Protein AF-X1DM95-F1 (afdb_monomer_lite)

Sequence (123 aa):
QQLVLHPDLLVISGGALGVDQVSAEVSLDLGIPFVFILPFPVDVMSARWPSSARNHLLHLISHAVHTYTVQRSFSMSGYQRRNEVMVDHCDLLCAVYDGSPGGTANCIRYAQDVGTEIHFIPL

Structure (mmCIF, N/CA/C/O backbone):
data_AF-X1DM95-F1
#
_entry.id   AF-X1DM95-F1
#
loop_
_atom_site.group_PDB
_atom_site.id
_atom_site.type_symbol
_atom_site.label_atom_id
_ato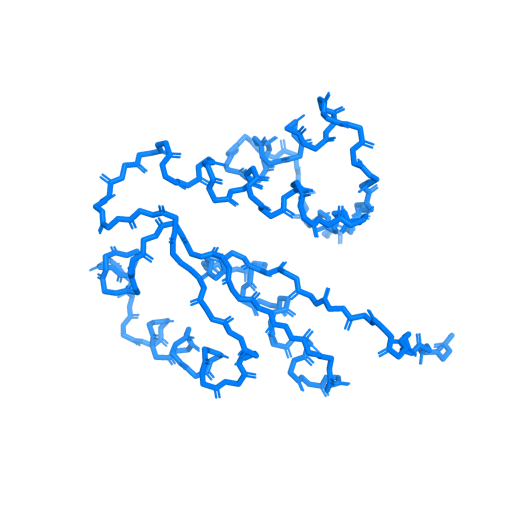m_site.label_alt_id
_atom_site.label_comp_id
_atom_site.label_asym_id
_atom_site.label_entity_id
_atom_site.label_seq_id
_atom_site.pdbx_PDB_ins_code
_atom_site.Cartn_x
_atom_site.Cartn_y
_atom_site.Cartn_z
_atom_site.occupancy
_atom_site.B_iso_or_equiv
_atom_site.auth_seq_id
_atom_site.auth_comp_id
_atom_site.auth_asym_id
_atom_site.auth_atom_id
_atom_site.pdbx_PDB_model_num
ATOM 1 N N . GLN A 1 1 ? -4.405 -6.287 28.041 1.00 41.97 1 GLN A N 1
ATOM 2 C CA . GLN A 1 1 ? -5.579 -5.738 27.332 1.00 41.97 1 GLN A CA 1
ATOM 3 C C . GLN A 1 1 ? -6.067 -6.807 26.377 1.00 41.97 1 GLN A C 1
ATOM 5 O O . GLN A 1 1 ? -5.240 -7.392 25.693 1.00 41.97 1 GLN A O 1
ATOM 10 N N . GLN A 1 2 ? -7.358 -7.122 26.392 1.00 36.56 2 GLN A N 1
ATOM 11 C CA . GLN A 1 2 ? -7.942 -8.025 25.404 1.00 36.56 2 GLN A CA 1
ATOM 12 C C . GLN A 1 2 ? -8.162 -7.202 24.129 1.00 36.56 2 GLN A C 1
ATOM 14 O O . GLN A 1 2 ? -8.761 -6.131 24.206 1.00 36.56 2 GLN A O 1
ATOM 19 N N . LEU A 1 3 ? -7.602 -7.639 23.000 1.00 41.69 3 LEU A N 1
ATOM 20 C CA . LEU A 1 3 ? -7.831 -6.990 21.710 1.00 41.69 3 LEU A CA 1
ATOM 21 C C . LEU A 1 3 ? -9.305 -7.194 21.345 1.00 41.69 3 LEU A C 1
ATOM 23 O O . LEU A 1 3 ? -9.769 -8.331 21.280 1.00 41.69 3 LEU A O 1
ATOM 27 N N . VAL A 1 4 ? -10.045 -6.103 21.165 1.00 55.94 4 VAL A N 1
ATOM 28 C CA . VAL A 1 4 ? -11.427 -6.141 20.676 1.00 55.94 4 VAL A CA 1
ATOM 29 C C . VAL A 1 4 ? -11.383 -5.744 19.209 1.00 55.94 4 VAL A C 1
ATOM 31 O O . VAL A 1 4 ? -10.999 -4.623 18.886 1.00 55.94 4 VAL A O 1
ATOM 34 N N . LEU A 1 5 ? -11.733 -6.677 18.326 1.00 58.53 5 LEU A N 1
ATOM 35 C CA . LEU A 1 5 ? -11.843 -6.411 16.896 1.00 58.53 5 LEU A CA 1
ATOM 36 C C . LEU A 1 5 ? -13.135 -5.638 16.627 1.00 58.53 5 LEU A C 1
ATOM 38 O O . LEU A 1 5 ? -14.199 -6.012 17.125 1.00 58.53 5 LEU A O 1
ATOM 42 N N . HIS A 1 6 ? -13.039 -4.563 15.848 1.00 65.38 6 HIS A N 1
ATOM 43 C CA . HIS A 1 6 ? -14.218 -3.832 15.407 1.00 65.38 6 HIS A CA 1
ATOM 44 C C . HIS A 1 6 ? -14.866 -4.596 14.239 1.00 65.38 6 HIS A C 1
ATOM 46 O O . HIS A 1 6 ? -14.148 -4.954 13.304 1.00 65.38 6 HIS A O 1
ATOM 52 N N . PRO A 1 7 ? -16.186 -4.860 14.262 1.00 74.31 7 PRO A N 1
ATOM 53 C CA . PRO A 1 7 ? -16.849 -5.658 13.224 1.00 74.31 7 PRO A CA 1
ATOM 54 C C . PRO A 1 7 ? -16.769 -5.021 11.828 1.00 74.31 7 PRO A C 1
ATOM 56 O O . PRO A 1 7 ? -16.817 -5.735 10.833 1.00 74.31 7 PRO A O 1
ATOM 59 N N . ASP A 1 8 ? -16.589 -3.701 11.770 1.00 84.75 8 ASP A N 1
ATOM 60 C CA . ASP A 1 8 ? -16.532 -2.925 10.524 1.00 84.75 8 ASP A CA 1
ATOM 61 C C . ASP A 1 8 ? -15.096 -2.581 10.077 1.00 84.75 8 ASP A C 1
ATOM 63 O O . ASP A 1 8 ? -14.899 -1.719 9.224 1.00 84.75 8 ASP A O 1
ATOM 67 N N . LEU A 1 9 ? -14.072 -3.208 10.670 1.00 92.81 9 LEU A N 1
ATOM 68 C CA . LEU A 1 9 ? -12.676 -2.936 10.323 1.00 92.81 9 LEU A CA 1
ATOM 69 C C . LEU A 1 9 ? -12.297 -3.587 8.987 1.00 92.81 9 LEU A C 1
ATOM 71 O O . LEU A 1 9 ? -12.388 -4.804 8.844 1.00 92.81 9 LEU A O 1
ATOM 75 N N . LEU A 1 10 ? -11.775 -2.785 8.058 1.00 96.19 10 LEU A N 1
ATOM 76 C CA . LEU A 1 10 ? -11.117 -3.236 6.833 1.00 96.19 10 LEU A CA 1
ATOM 77 C C . LEU A 1 10 ? -9.679 -2.710 6.805 1.00 96.19 10 LEU A C 1
ATOM 79 O O . LEU A 1 10 ? -9.455 -1.511 6.958 1.00 96.19 10 LEU A O 1
ATOM 83 N N . VAL A 1 11 ? -8.705 -3.587 6.563 1.00 98.00 11 VAL A N 1
ATOM 84 C CA . VAL A 1 11 ? -7.298 -3.184 6.420 1.00 98.00 11 VAL A CA 1
ATOM 85 C C . VAL A 1 11 ? -6.958 -2.929 4.952 1.00 98.00 11 VAL A C 1
ATOM 87 O O . VAL A 1 11 ? -7.246 -3.745 4.077 1.00 98.00 11 VAL A O 1
ATOM 90 N N . ILE A 1 12 ? -6.303 -1.802 4.678 1.00 98.38 12 ILE A N 1
ATOM 91 C CA . ILE A 1 12 ? -5.783 -1.459 3.352 1.00 98.38 12 ILE A CA 1
ATOM 92 C C . ILE A 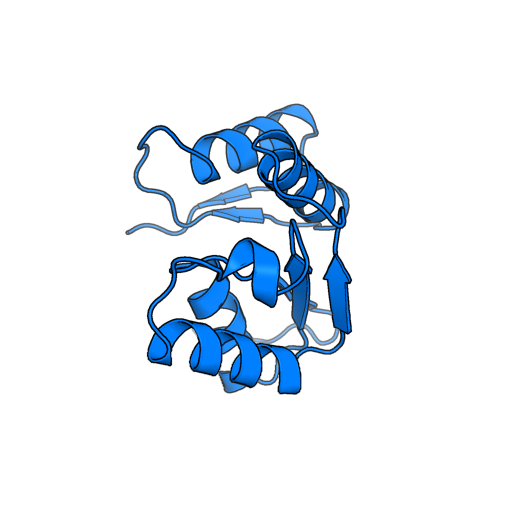1 12 ? -4.261 -1.588 3.385 1.00 98.38 12 ILE A C 1
ATOM 94 O O . ILE A 1 12 ? -3.596 -0.917 4.171 1.00 98.38 12 ILE A O 1
ATOM 98 N N . SER A 1 13 ? -3.701 -2.425 2.511 1.00 98.25 13 SER A N 1
ATOM 99 C CA . SER A 1 13 ? -2.253 -2.602 2.382 1.00 98.25 13 SER A CA 1
ATOM 100 C C . SER A 1 13 ? -1.772 -2.351 0.959 1.00 98.25 13 SER A C 1
ATOM 102 O O . SER A 1 13 ? -2.497 -2.527 -0.021 1.00 98.25 13 SER A O 1
ATOM 104 N N . GLY A 1 14 ? -0.511 -1.959 0.832 1.00 97.88 14 GLY A N 1
ATOM 105 C CA . GLY A 1 14 ? 0.124 -1.729 -0.449 1.00 97.88 14 GLY A CA 1
ATOM 106 C C . GLY A 1 14 ? 0.791 -2.961 -1.087 1.00 97.88 14 GLY A C 1
ATOM 107 O O . GLY A 1 14 ? 1.178 -2.922 -2.259 1.00 97.88 14 GLY A O 1
ATOM 108 N N . GLY A 1 15 ? 0.961 -4.049 -0.337 1.00 97.31 15 GLY A N 1
ATOM 109 C CA . GLY A 1 15 ? 1.594 -5.290 -0.803 1.00 97.31 15 GLY A CA 1
ATOM 110 C C . GLY A 1 15 ? 3.107 -5.236 -1.070 1.00 97.31 15 GLY A C 1
ATOM 111 O O . GLY A 1 15 ? 3.652 -6.215 -1.585 1.00 97.31 15 GLY A O 1
ATOM 112 N N . ALA A 1 16 ? 3.809 -4.139 -0.752 1.00 97.25 16 ALA A N 1
ATOM 113 C CA . ALA A 1 16 ? 5.271 -4.075 -0.843 1.00 97.25 16 ALA A CA 1
ATOM 114 C C . ALA A 1 16 ? 5.959 -5.033 0.155 1.00 97.25 16 ALA A C 1
ATOM 116 O O . ALA A 1 16 ? 5.345 -5.545 1.085 1.00 97.25 16 ALA A O 1
ATOM 117 N N . LEU A 1 17 ? 7.257 -5.284 -0.028 1.00 96.50 17 LEU A N 1
ATOM 118 C CA . LEU A 1 17 ? 8.030 -6.060 0.947 1.00 96.50 17 LEU A CA 1
ATOM 119 C C . LEU A 1 17 ? 8.093 -5.326 2.293 1.00 96.50 17 LEU A C 1
ATOM 121 O O . LEU A 1 17 ? 8.283 -4.110 2.327 1.00 96.50 17 LEU A O 1
ATOM 125 N N . GLY A 1 18 ? 7.997 -6.078 3.391 1.00 94.75 18 GLY A N 1
ATOM 126 C CA . GLY A 1 18 ? 8.045 -5.539 4.750 1.00 94.75 18 GLY A CA 1
ATOM 127 C C . GLY A 1 18 ? 6.653 -5.276 5.322 1.00 94.75 18 GLY A C 1
ATOM 128 O O . GLY A 1 18 ? 5.784 -6.138 5.238 1.00 94.75 18 GLY A O 1
ATOM 129 N N . VAL A 1 19 ? 6.456 -4.098 5.920 1.00 95.38 19 VAL A N 1
ATOM 130 C CA . VAL A 1 19 ? 5.272 -3.759 6.738 1.00 95.38 19 VAL A CA 1
ATOM 131 C C . VAL A 1 19 ? 3.952 -3.946 5.986 1.00 95.38 19 VAL A C 1
ATOM 133 O O . VAL A 1 19 ? 2.983 -4.417 6.572 1.00 95.38 19 VAL A O 1
ATOM 136 N N . ASP A 1 20 ? 3.917 -3.653 4.685 1.00 97.56 20 ASP A N 1
ATOM 137 C CA . ASP A 1 20 ? 2.745 -3.909 3.843 1.00 97.56 20 ASP A CA 1
ATOM 138 C C . ASP A 1 20 ? 2.325 -5.397 3.912 1.00 97.56 20 ASP A C 1
ATOM 140 O O . ASP A 1 20 ? 1.151 -5.698 4.129 1.00 97.56 20 ASP A O 1
ATOM 144 N N . GLN A 1 21 ? 3.262 -6.342 3.787 1.00 98.00 21 GLN A N 1
ATOM 145 C CA . GLN A 1 21 ? 2.972 -7.780 3.901 1.00 98.00 21 GLN A CA 1
ATOM 146 C C . GLN A 1 21 ? 2.688 -8.200 5.345 1.00 98.00 21 GLN A C 1
ATOM 148 O O . GLN A 1 21 ? 1.713 -8.911 5.568 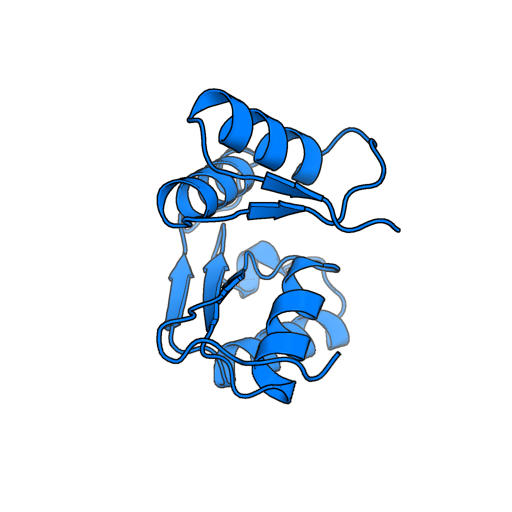1.00 98.00 21 GLN A O 1
ATOM 153 N N . VAL A 1 22 ? 3.431 -7.669 6.324 1.00 97.69 22 VAL A N 1
ATOM 154 C CA . VAL A 1 22 ? 3.176 -7.926 7.756 1.00 97.69 22 VAL A CA 1
ATOM 155 C C . VAL A 1 22 ? 1.755 -7.509 8.151 1.00 97.69 22 VAL A C 1
ATOM 157 O O . VAL A 1 22 ? 1.073 -8.233 8.868 1.00 97.69 22 VAL A O 1
ATOM 160 N N . SER A 1 23 ? 1.259 -6.371 7.653 1.00 97.44 23 SER A N 1
ATOM 161 C CA . SER A 1 23 ? -0.112 -5.921 7.935 1.00 97.44 23 SER A CA 1
ATOM 162 C C . SER A 1 23 ? -1.173 -6.884 7.387 1.00 97.44 23 SER A C 1
ATOM 164 O O . SER A 1 23 ? -2.180 -7.131 8.050 1.00 97.44 23 SER A O 1
ATOM 166 N N . ALA A 1 24 ? -0.936 -7.475 6.212 1.00 98.31 24 ALA A N 1
ATOM 167 C CA . ALA A 1 24 ? -1.825 -8.465 5.614 1.00 98.31 24 ALA A CA 1
ATOM 168 C C . ALA A 1 24 ? -1.742 -9.821 6.334 1.00 98.31 24 ALA A C 1
ATOM 170 O O . ALA A 1 24 ? -2.773 -10.453 6.541 1.00 98.31 24 ALA A O 1
ATOM 171 N N . GLU A 1 25 ? -0.549 -10.241 6.765 1.00 98.56 25 GLU A N 1
ATOM 172 C CA . GLU A 1 25 ? -0.347 -11.441 7.593 1.00 98.56 25 GLU A CA 1
ATOM 173 C C . GLU A 1 25 ? -1.114 -11.336 8.913 1.00 98.56 25 GLU A C 1
ATOM 175 O O . GLU A 1 25 ? -1.925 -12.201 9.226 1.00 98.56 25 GLU A O 1
ATOM 180 N N . VAL A 1 26 ? -0.942 -10.230 9.644 1.00 97.06 26 VAL A N 1
ATOM 181 C CA . VAL A 1 26 ? -1.661 -9.989 10.904 1.00 97.06 26 VAL A CA 1
ATOM 182 C C . VAL A 1 26 ? -3.173 -9.941 10.676 1.00 97.06 26 VAL A C 1
ATOM 184 O O . VAL A 1 26 ? -3.936 -10.463 11.487 1.00 97.06 26 VAL A O 1
ATOM 187 N N . SER A 1 27 ? -3.620 -9.344 9.568 1.00 96.88 27 SER A N 1
ATOM 188 C CA . SER A 1 27 ? -5.044 -9.318 9.217 1.00 96.88 27 SER A CA 1
ATOM 189 C C . SER A 1 27 ? -5.583 -10.726 8.972 1.00 96.88 27 SER A C 1
ATOM 191 O O . SER A 1 27 ? -6.635 -11.078 9.503 1.00 96.88 27 SER A O 1
ATOM 193 N N . LEU A 1 28 ? -4.839 -11.551 8.231 1.00 97.44 28 LEU A N 1
ATOM 194 C CA . LEU A 1 28 ? -5.184 -12.946 7.973 1.00 97.44 28 LEU A CA 1
ATOM 195 C C . LEU A 1 28 ? -5.250 -13.765 9.271 1.00 97.44 28 LEU A C 1
ATOM 197 O O . LEU A 1 28 ? -6.247 -14.448 9.502 1.00 97.44 28 LEU A O 1
ATOM 201 N N . ASP A 1 29 ? -4.243 -13.647 10.136 1.00 97.00 29 ASP A N 1
ATOM 202 C CA . ASP A 1 29 ? -4.164 -14.377 11.408 1.00 97.00 29 ASP A CA 1
ATOM 203 C C . ASP A 1 29 ? -5.310 -14.017 12.365 1.00 97.00 29 ASP A C 1
ATOM 205 O O . ASP A 1 29 ? -5.818 -14.871 13.095 1.00 97.00 29 ASP A O 1
ATOM 209 N N . LEU A 1 30 ? -5.739 -12.753 12.357 1.00 94.50 30 LEU A N 1
ATOM 210 C CA . LEU A 1 30 ? -6.828 -12.253 13.199 1.00 94.50 30 LEU A CA 1
ATOM 211 C C . LEU A 1 30 ? -8.214 -12.386 12.551 1.00 94.50 30 LEU A C 1
ATOM 213 O O . LEU A 1 30 ? -9.212 -12.048 13.189 1.00 94.50 30 LEU A O 1
ATOM 217 N N . GLY A 1 31 ? -8.297 -12.859 11.304 1.00 94.50 31 GLY A N 1
ATOM 218 C CA . GLY A 1 31 ? -9.553 -12.932 10.553 1.00 94.50 31 GLY A CA 1
ATOM 219 C C . GLY A 1 31 ? -10.156 -11.560 10.222 1.00 94.50 31 GLY A C 1
ATOM 220 O O . GLY A 1 31 ? -11.370 -11.450 10.058 1.00 94.50 31 GLY A O 1
ATOM 221 N N . ILE A 1 32 ? -9.328 -10.516 10.144 1.00 95.69 32 ILE A N 1
ATOM 222 C CA . ILE A 1 32 ? -9.731 -9.164 9.747 1.00 95.69 32 ILE A CA 1
ATOM 223 C C . ILE A 1 32 ? -9.715 -9.095 8.213 1.00 95.69 32 ILE A C 1
ATOM 225 O O . ILE A 1 32 ? -8.702 -9.447 7.600 1.00 95.69 32 ILE A O 1
ATOM 229 N N . PRO A 1 33 ? -10.796 -8.641 7.555 1.00 96.88 33 PRO A N 1
ATOM 230 C CA . PRO A 1 33 ? -10.794 -8.496 6.108 1.00 96.88 33 PRO A CA 1
ATOM 231 C C . PRO A 1 33 ? -9.774 -7.437 5.679 1.00 96.88 33 PRO A C 1
ATOM 233 O O . PRO A 1 33 ? -9.618 -6.392 6.313 1.00 96.88 33 PRO A O 1
ATOM 236 N N . PHE A 1 34 ? -9.096 -7.689 4.561 1.00 98.19 34 PHE A N 1
ATOM 237 C CA . PHE A 1 34 ? -8.123 -6.755 4.008 1.00 98.19 34 PHE A CA 1
ATOM 238 C C . PHE A 1 34 ? -8.168 -6.708 2.482 1.00 98.19 34 PHE A C 1
ATOM 240 O O . PHE A 1 34 ? -8.573 -7.665 1.814 1.00 98.19 34 PHE A O 1
ATOM 247 N N . VAL A 1 35 ? -7.739 -5.577 1.930 1.00 98.69 35 VAL A N 1
ATOM 248 C CA . VAL A 1 35 ? -7.573 -5.352 0.492 1.00 98.69 35 VAL A CA 1
ATOM 249 C C . VAL A 1 35 ? -6.150 -4.912 0.184 1.00 98.69 35 VAL A C 1
ATOM 251 O O . VAL A 1 35 ? -5.486 -4.267 0.998 1.00 98.69 35 VAL A O 1
ATOM 254 N N . PHE A 1 36 ? -5.703 -5.211 -1.033 1.00 98.69 36 PHE A N 1
ATOM 255 C CA . PHE A 1 36 ? -4.471 -4.648 -1.568 1.00 98.69 36 PHE A CA 1
ATOM 256 C C . PHE A 1 36 ? -4.754 -3.516 -2.551 1.00 98.69 36 PHE A C 1
ATOM 258 O O . PHE A 1 36 ? -5.560 -3.676 -3.468 1.00 98.69 36 PHE A O 1
ATOM 265 N N . ILE A 1 37 ? -4.019 -2.412 -2.419 1.00 98.56 37 ILE A N 1
ATOM 266 C CA . ILE A 1 37 ? -3.857 -1.399 -3.464 1.00 98.56 37 ILE A CA 1
ATOM 267 C C . ILE A 1 37 ? -2.428 -1.522 -3.983 1.00 98.56 37 ILE A C 1
ATOM 269 O O . ILE A 1 37 ? -1.471 -1.093 -3.345 1.00 98.56 37 ILE A O 1
ATOM 273 N N . LEU A 1 38 ? -2.254 -2.138 -5.145 1.00 98.56 38 LEU A N 1
ATOM 274 C CA . LEU A 1 38 ? -0.942 -2.329 -5.750 1.00 98.56 38 LEU A CA 1
ATOM 275 C C . LEU A 1 38 ? -0.624 -1.172 -6.707 1.00 98.56 38 LEU A C 1
ATOM 277 O O . LEU A 1 38 ? -1.513 -0.674 -7.405 1.00 98.56 38 LEU A O 1
ATOM 281 N N . PRO A 1 39 ? 0.645 -0.745 -6.810 1.00 98.19 39 PRO A N 1
ATOM 282 C CA . PRO A 1 39 ? 1.016 0.282 -7.777 1.00 98.19 39 PRO A CA 1
ATOM 283 C C . PRO A 1 39 ? 0.897 -0.245 -9.214 1.00 98.19 39 PRO A C 1
ATOM 285 O O . PRO A 1 39 ? 0.472 0.490 -10.104 1.00 98.19 39 PRO A O 1
ATOM 288 N N . PHE A 1 40 ? 1.213 -1.530 -9.421 1.00 98.12 40 PHE A N 1
ATOM 289 C CA . PHE A 1 40 ? 1.217 -2.227 -10.710 1.00 98.12 40 PHE A CA 1
ATOM 290 C C . PHE A 1 40 ? 0.688 -3.659 -10.555 1.00 98.12 40 PHE A C 1
ATOM 292 O O . PHE A 1 40 ? 0.600 -4.145 -9.426 1.00 98.12 40 PHE A O 1
ATOM 299 N N . PRO A 1 41 ? 0.404 -4.372 -11.660 1.00 98.19 41 PRO A N 1
ATOM 300 C CA . PRO A 1 41 ? 0.232 -5.819 -11.638 1.00 98.19 41 PRO A CA 1
ATOM 301 C C . PRO A 1 41 ? 1.380 -6.535 -10.909 1.00 98.19 41 PRO A C 1
ATOM 303 O O . PRO A 1 41 ? 2.526 -6.073 -10.922 1.00 98.19 41 PRO A O 1
ATOM 306 N N . VAL A 1 42 ? 1.068 -7.669 -10.271 1.00 97.75 42 VAL A N 1
ATOM 307 C CA . VAL A 1 42 ? 2.009 -8.419 -9.418 1.00 97.75 42 VAL A CA 1
ATOM 308 C C . VAL A 1 42 ? 3.300 -8.749 -10.161 1.00 97.75 42 VAL A C 1
ATOM 310 O O . VAL A 1 42 ? 4.382 -8.550 -9.618 1.00 97.75 42 VAL A O 1
ATOM 313 N N . ASP A 1 43 ? 3.214 -9.207 -11.407 1.00 97.38 43 ASP A N 1
ATOM 314 C CA . ASP A 1 43 ? 4.363 -9.537 -12.256 1.00 97.38 43 ASP A CA 1
ATOM 315 C C . ASP A 1 43 ? 5.277 -8.330 -12.522 1.00 97.38 43 ASP A C 1
ATOM 317 O O . ASP A 1 43 ? 6.495 -8.488 -12.579 1.00 97.38 43 ASP A O 1
ATOM 321 N N . VAL A 1 44 ? 4.711 -7.124 -12.599 1.00 98.06 44 VAL A N 1
ATOM 322 C CA . VAL A 1 44 ? 5.461 -5.874 -12.783 1.00 98.06 44 VAL A CA 1
ATOM 323 C C . VAL A 1 44 ? 6.107 -5.413 -11.476 1.00 98.06 44 VAL A C 1
ATOM 325 O O . VAL A 1 44 ? 7.312 -5.155 -11.444 1.00 98.06 44 VAL A O 1
ATOM 328 N N . MET A 1 45 ? 5.344 -5.314 -10.3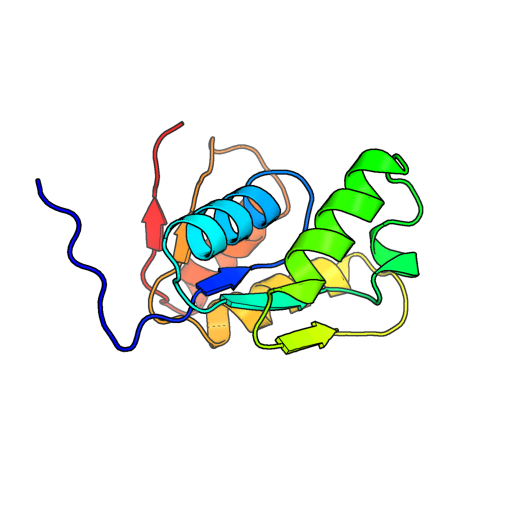81 1.00 96.44 45 MET A N 1
ATOM 329 C CA . MET A 1 45 ? 5.879 -4.803 -9.108 1.00 96.44 45 MET A CA 1
ATOM 330 C C . MET A 1 45 ? 6.879 -5.764 -8.450 1.00 96.44 45 MET A C 1
ATOM 332 O O . MET A 1 45 ? 7.786 -5.319 -7.747 1.00 96.44 45 MET A O 1
ATOM 336 N N . SER A 1 46 ? 6.726 -7.070 -8.698 1.00 97.38 46 SER A N 1
ATOM 337 C CA . SER A 1 46 ? 7.571 -8.131 -8.137 1.00 97.38 46 SER A CA 1
ATOM 338 C C . SER A 1 46 ? 8.670 -8.608 -9.091 1.00 97.38 46 SER A C 1
ATOM 340 O O . SER A 1 46 ? 9.374 -9.565 -8.778 1.00 97.38 46 SER A O 1
ATOM 342 N N . ALA A 1 47 ? 8.872 -7.938 -10.235 1.00 97.06 47 ALA A N 1
ATOM 343 C CA . ALA A 1 47 ? 9.774 -8.393 -11.301 1.00 97.06 47 ALA A CA 1
ATOM 344 C C . ALA A 1 47 ? 11.222 -8.665 -10.846 1.00 97.06 47 ALA A C 1
ATOM 346 O O . ALA A 1 47 ? 11.934 -9.449 -11.470 1.00 97.06 47 ALA A O 1
ATOM 347 N N . ARG A 1 48 ? 11.672 -8.005 -9.770 1.00 96.56 48 ARG A N 1
ATOM 348 C CA 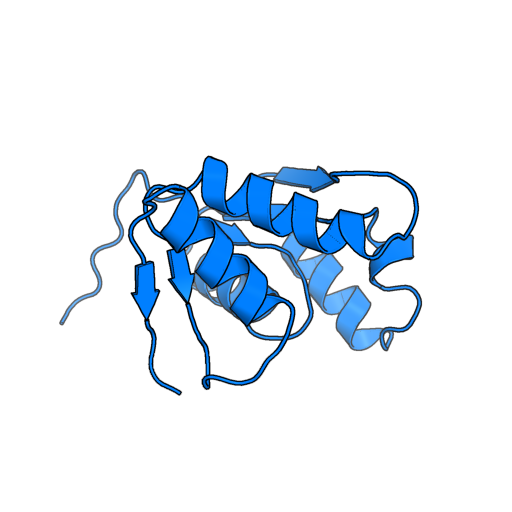. ARG A 1 48 ? 13.026 -8.145 -9.201 1.00 96.56 48 ARG A CA 1
ATOM 349 C C . ARG A 1 48 ? 13.059 -8.877 -7.859 1.00 96.56 48 ARG A C 1
ATOM 351 O O . ARG A 1 48 ? 14.106 -8.918 -7.219 1.00 96.56 48 ARG A O 1
ATOM 358 N N . TRP A 1 49 ? 11.926 -9.389 -7.391 1.00 97.69 49 TRP A N 1
ATOM 359 C CA . TRP A 1 49 ? 11.848 -10.056 -6.097 1.00 97.69 49 TRP A CA 1
ATOM 360 C C . TRP A 1 49 ? 12.283 -11.521 -6.216 1.00 97.69 49 TRP A C 1
ATOM 362 O O . TRP A 1 49 ? 12.066 -12.144 -7.258 1.00 97.69 49 TRP A O 1
ATOM 372 N N . PRO A 1 50 ? 12.851 -12.111 -5.151 1.00 97.75 50 PRO A N 1
ATOM 373 C CA . PRO A 1 50 ? 13.028 -13.556 -5.074 1.00 97.75 50 PRO A CA 1
ATOM 374 C C . PRO A 1 50 ? 11.689 -14.291 -5.220 1.00 97.75 50 PRO A C 1
ATOM 376 O O . PRO A 1 50 ? 10.653 -13.814 -4.750 1.00 97.75 50 PRO A O 1
ATOM 379 N N . SER A 1 51 ? 11.707 -15.493 -5.802 1.00 97.12 51 SER A N 1
ATOM 380 C CA . SER A 1 51 ? 10.494 -16.302 -5.999 1.00 97.12 51 SER A CA 1
ATOM 381 C C . SER A 1 51 ? 9.735 -16.574 -4.699 1.00 97.12 51 SER A C 1
ATOM 383 O O . SER A 1 51 ? 8.510 -16.589 -4.711 1.00 97.12 51 SER A O 1
ATOM 385 N N . SER A 1 52 ? 10.440 -16.745 -3.575 1.00 97.56 52 SER A N 1
ATOM 386 C CA . SER A 1 52 ? 9.821 -16.906 -2.253 1.00 97.56 52 SER A CA 1
ATOM 387 C C . SER A 1 52 ? 8.965 -15.698 -1.874 1.00 97.56 52 SER A C 1
ATOM 389 O O . SER A 1 52 ? 7.810 -15.862 -1.500 1.00 97.56 52 SER A O 1
ATOM 391 N N . ALA A 1 53 ? 9.490 -14.487 -2.057 1.00 97.75 53 ALA A N 1
ATOM 392 C CA . ALA A 1 53 ? 8.779 -13.249 -1.767 1.00 97.75 53 ALA A CA 1
ATOM 393 C C . ALA A 1 53 ? 7.588 -13.018 -2.715 1.00 97.75 53 ALA A C 1
ATOM 395 O O . ALA A 1 53 ? 6.533 -12.552 -2.288 1.00 97.75 53 ALA A O 1
ATOM 396 N N . ARG A 1 54 ? 7.716 -13.395 -3.996 1.00 97.88 54 ARG A N 1
ATOM 397 C CA . ARG A 1 54 ? 6.586 -13.352 -4.939 1.00 97.88 54 ARG A CA 1
ATOM 398 C C . ARG A 1 54 ? 5.487 -14.343 -4.551 1.00 97.88 54 ARG A C 1
ATOM 400 O O . ARG A 1 54 ? 4.314 -13.985 -4.572 1.00 97.88 54 ARG A O 1
ATOM 407 N N . ASN A 1 55 ? 5.861 -15.573 -4.204 1.00 98.25 55 ASN A N 1
ATOM 408 C CA . ASN A 1 55 ? 4.915 -16.607 -3.781 1.00 98.25 55 ASN A CA 1
ATOM 409 C C . ASN A 1 55 ? 4.198 -16.210 -2.489 1.00 98.25 55 ASN A C 1
ATOM 411 O O . ASN A 1 55 ? 3.003 -16.458 -2.364 1.00 98.25 55 ASN A O 1
ATOM 415 N N . HIS A 1 56 ? 4.908 -15.548 -1.576 1.00 98.56 56 HIS A N 1
ATOM 416 C CA . HIS A 1 56 ? 4.329 -15.009 -0.352 1.00 98.56 56 HIS A CA 1
ATOM 417 C C . HIS A 1 56 ? 3.255 -13.952 -0.632 1.00 98.56 56 HIS A C 1
ATOM 419 O O . HIS A 1 56 ? 2.125 -14.086 -0.172 1.00 98.56 56 HIS A O 1
ATOM 425 N N . LEU A 1 57 ? 3.543 -12.963 -1.487 1.00 98.56 57 LEU A N 1
ATOM 426 C CA . LEU A 1 57 ? 2.531 -11.980 -1.893 1.00 98.56 57 LEU A CA 1
ATOM 427 C C . LEU A 1 57 ? 1.321 -12.645 -2.573 1.00 98.56 57 LEU A C 1
ATOM 429 O O . LEU A 1 57 ? 0.185 -12.283 -2.287 1.00 98.56 57 LEU A O 1
ATOM 433 N N . LEU A 1 58 ? 1.543 -13.629 -3.451 1.00 98.56 58 LEU A N 1
ATOM 434 C CA . LEU A 1 58 ? 0.453 -14.359 -4.110 1.00 98.56 58 LEU A CA 1
ATOM 435 C C . LEU A 1 58 ? -0.418 -15.139 -3.113 1.00 98.56 58 LEU A C 1
ATOM 437 O O . LEU A 1 58 ? -1.635 -15.184 -3.282 1.00 98.56 58 LEU A O 1
ATOM 441 N N . HIS A 1 59 ? 0.189 -15.716 -2.074 1.00 98.69 59 HIS A N 1
ATOM 442 C CA . HIS A 1 59 ? -0.535 -16.370 -0.988 1.00 98.69 59 HIS A CA 1
ATOM 443 C C . HIS A 1 59 ? -1.396 -15.375 -0.199 1.00 98.69 59 HIS A C 1
ATOM 445 O O . HIS A 1 59 ? -2.562 -15.651 0.065 1.00 98.69 59 HIS A O 1
ATOM 451 N N . LEU A 1 60 ? -0.875 -14.191 0.124 1.00 98.75 60 LEU A N 1
ATOM 452 C CA . LEU A 1 60 ? -1.670 -13.155 0.791 1.00 98.75 60 LEU A CA 1
ATOM 453 C C . LEU A 1 60 ? -2.811 -12.654 -0.110 1.00 98.75 60 LEU A C 1
ATOM 455 O O . LEU A 1 60 ? -3.940 -12.506 0.349 1.00 98.75 60 LEU A O 1
ATOM 459 N N . ILE A 1 61 ? -2.554 -12.461 -1.409 1.00 98.62 61 ILE A N 1
ATOM 460 C CA . ILE A 1 61 ? -3.576 -12.052 -2.387 1.00 98.62 61 ILE A CA 1
ATOM 461 C C . ILE A 1 61 ? -4.717 -13.070 -2.471 1.00 98.62 61 ILE A C 1
ATOM 463 O O . ILE A 1 61 ? -5.867 -12.658 -2.601 1.00 98.62 61 ILE A O 1
ATOM 467 N N . SER A 1 62 ? -4.447 -14.378 -2.362 1.00 98.56 62 SER A N 1
ATOM 468 C CA . SER A 1 62 ? -5.515 -15.389 -2.404 1.00 98.56 62 SER A CA 1
ATOM 469 C C . SER A 1 62 ? -6.464 -15.342 -1.201 1.00 98.56 62 SER A C 1
ATOM 471 O O . SER A 1 62 ? -7.509 -15.983 -1.249 1.00 98.56 62 SER A O 1
ATOM 473 N N . HIS A 1 63 ? -6.103 -14.612 -0.141 1.00 98.62 63 HIS A N 1
ATOM 474 C CA . HIS A 1 63 ? -6.928 -14.404 1.052 1.00 98.62 63 HIS A CA 1
ATOM 475 C C . HIS A 1 63 ? -7.493 -12.980 1.154 1.00 98.62 63 HIS A C 1
ATOM 477 O O . HIS A 1 63 ? -8.375 -12.732 1.974 1.00 98.62 63 HIS A O 1
ATOM 483 N N . ALA A 1 64 ? -7.008 -12.046 0.331 1.00 98.00 64 ALA A N 1
ATOM 484 C CA . ALA A 1 64 ? -7.516 -10.683 0.298 1.00 98.00 64 ALA A CA 1
ATOM 485 C C . ALA A 1 64 ? -8.957 -10.655 -0.232 1.00 98.00 64 ALA A C 1
ATOM 487 O O . ALA A 1 64 ? -9.304 -11.370 -1.173 1.00 98.00 64 ALA A O 1
ATOM 488 N N . VAL A 1 65 ? -9.780 -9.754 0.310 1.00 97.88 65 VAL A N 1
ATOM 489 C CA . VAL A 1 65 ? -11.146 -9.504 -0.184 1.00 97.88 65 VAL A CA 1
ATOM 490 C C . VAL A 1 65 ? -11.109 -9.063 -1.647 1.00 97.88 65 VAL A C 1
ATOM 492 O O . VAL A 1 65 ? -11.913 -9.501 -2.471 1.00 97.88 65 VAL A O 1
ATOM 495 N N . HIS A 1 66 ? -10.163 -8.184 -1.975 1.00 97.88 66 HIS A N 1
ATOM 496 C CA . HIS A 1 66 ? -9.912 -7.736 -3.336 1.00 97.88 66 HIS A CA 1
ATOM 497 C C . HIS A 1 66 ? -8.487 -7.197 -3.487 1.00 97.88 66 HIS A C 1
ATOM 499 O O . HIS A 1 66 ? -7.856 -6.768 -2.520 1.00 97.88 66 HIS A O 1
ATOM 505 N N . THR A 1 67 ? -7.993 -7.182 -4.724 1.00 98.25 67 THR A N 1
ATOM 506 C CA . THR A 1 67 ? -6.715 -6.563 -5.088 1.00 98.25 67 THR A CA 1
ATOM 507 C C . THR A 1 67 ? -6.938 -5.584 -6.231 1.00 98.25 67 THR A C 1
ATOM 509 O O . THR A 1 67 ? -7.362 -5.976 -7.316 1.00 98.25 67 THR A O 1
ATOM 512 N N . TYR A 1 68 ? -6.625 -4.316 -5.992 1.00 98.38 68 TYR A N 1
ATOM 513 C CA . TYR A 1 68 ? -6.701 -3.238 -6.969 1.00 98.38 68 TYR A CA 1
ATOM 514 C C . TYR A 1 68 ? -5.306 -2.903 -7.502 1.00 98.38 68 TYR A C 1
ATOM 516 O O . TYR A 1 68 ? -4.306 -3.065 -6.805 1.00 98.38 68 TYR A O 1
ATOM 524 N N . THR A 1 69 ? -5.227 -2.389 -8.729 1.00 97.88 69 THR A N 1
ATOM 525 C CA . THR A 1 69 ? -3.981 -1.875 -9.320 1.00 97.88 69 THR A CA 1
ATOM 526 C C . THR A 1 69 ? -4.185 -0.450 -9.809 1.00 97.88 69 THR A C 1
ATOM 528 O O . THR A 1 69 ? -5.125 -0.203 -10.563 1.00 97.88 69 THR A O 1
ATOM 531 N N . VAL A 1 70 ? -3.290 0.468 -9.444 1.00 97.00 70 VAL A N 1
ATOM 532 C CA . VAL A 1 70 ? -3.396 1.888 -9.827 1.00 97.00 70 VAL A CA 1
ATOM 533 C C . VAL A 1 70 ? -3.088 2.119 -11.306 1.00 97.00 70 VAL A C 1
ATOM 535 O O . VAL A 1 70 ? -3.757 2.909 -11.969 1.00 97.00 70 VAL A O 1
ATOM 538 N N . GLN A 1 71 ? -2.075 1.441 -11.844 1.00 96.38 71 GLN A N 1
ATOM 539 C CA . GLN A 1 71 ? -1.691 1.555 -13.252 1.00 96.38 71 GLN A CA 1
ATOM 540 C C . GLN A 1 71 ? -1.029 0.266 -13.748 1.00 96.38 71 GLN A C 1
ATOM 542 O O . GLN A 1 71 ? -0.673 -0.602 -12.963 1.00 96.38 71 GLN A O 1
ATOM 547 N N . ARG A 1 72 ? -0.859 0.115 -15.068 1.00 96.12 72 ARG A N 1
ATOM 548 C CA . ARG A 1 72 ? -0.329 -1.132 -15.660 1.00 96.12 72 ARG A CA 1
ATOM 549 C C . ARG A 1 72 ? 1.195 -1.191 -15.747 1.00 96.12 72 ARG A C 1
ATOM 551 O O . ARG A 1 72 ? 1.760 -2.274 -15.673 1.00 96.12 72 ARG A O 1
ATOM 558 N N . SER A 1 73 ? 1.845 -0.046 -15.924 1.00 96.62 73 SER A N 1
ATOM 559 C CA . SER A 1 73 ? 3.279 0.035 -16.225 1.00 96.62 73 SER A CA 1
ATOM 560 C C . SER A 1 73 ? 4.048 0.656 -15.073 1.00 96.62 73 SER A C 1
ATOM 562 O O . SER A 1 73 ? 3.536 1.555 -14.413 1.00 96.62 73 SER A O 1
ATOM 564 N N . PHE A 1 74 ? 5.292 0.225 -14.877 1.00 97.00 74 PHE A N 1
ATOM 565 C CA . PHE A 1 74 ? 6.175 0.762 -13.845 1.00 97.00 74 PHE A CA 1
ATOM 566 C C . PHE A 1 74 ? 6.422 2.271 -14.011 1.00 97.00 74 PHE A C 1
ATOM 568 O O . PHE A 1 74 ? 6.812 2.734 -15.084 1.00 97.00 74 PHE A O 1
ATOM 575 N N . SER A 1 75 ? 6.272 3.023 -12.920 1.00 97.12 75 SER A N 1
ATOM 576 C CA . SER A 1 75 ? 6.796 4.385 -12.770 1.00 97.12 75 SER A CA 1
ATOM 577 C C . SER A 1 75 ? 6.990 4.723 -11.292 1.00 97.12 75 SER A C 1
ATOM 579 O O . SER A 1 75 ? 6.265 4.232 -10.434 1.00 97.12 75 SER A O 1
ATOM 581 N N . MET A 1 76 ? 7.915 5.625 -10.959 1.00 96.00 76 MET A N 1
ATOM 582 C CA . MET A 1 76 ? 8.047 6.072 -9.562 1.00 96.00 76 MET A CA 1
ATOM 583 C C . MET A 1 76 ? 6.771 6.755 -9.048 1.00 96.00 76 MET A C 1
ATOM 585 O O . MET A 1 76 ? 6.395 6.570 -7.893 1.00 96.00 76 MET A O 1
ATOM 589 N N . SER A 1 77 ? 6.057 7.472 -9.922 1.00 96.75 77 SER A N 1
ATOM 590 C CA . SER A 1 77 ? 4.764 8.080 -9.598 1.00 96.75 77 SER A CA 1
ATOM 591 C C . SER A 1 77 ? 3.676 7.057 -9.261 1.00 96.75 77 SER A C 1
ATOM 593 O O . SER A 1 77 ? 2.795 7.373 -8.472 1.00 96.75 77 SER A O 1
ATOM 595 N N . GLY A 1 78 ? 3.743 5.830 -9.791 1.00 97.81 78 GLY A N 1
ATOM 596 C CA . GLY A 1 78 ? 2.760 4.788 -9.491 1.00 97.81 78 GLY A CA 1
ATOM 597 C C . GLY A 1 78 ? 2.803 4.334 -8.034 1.00 97.81 78 GLY A C 1
ATOM 598 O O . GLY A 1 78 ? 1.755 4.119 -7.431 1.00 97.81 78 GLY A O 1
ATOM 599 N N . TYR A 1 79 ? 3.995 4.267 -7.429 1.00 97.69 79 TYR A N 1
ATOM 600 C CA . TYR A 1 79 ? 4.128 4.004 -5.990 1.00 97.69 79 TYR A CA 1
ATOM 601 C C . TYR A 1 79 ? 3.533 5.127 -5.145 1.00 97.69 79 TYR A C 1
ATOM 603 O O . TYR A 1 79 ? 2.842 4.855 -4.166 1.00 97.69 79 TYR A O 1
ATOM 611 N N . GLN A 1 80 ? 3.776 6.379 -5.535 1.00 98.00 80 GLN A N 1
ATOM 612 C CA . GLN A 1 80 ? 3.214 7.521 -4.824 1.00 98.00 80 GLN A CA 1
ATOM 613 C C . GLN A 1 80 ? 1.690 7.543 -4.944 1.00 98.00 80 GLN A C 1
ATOM 615 O O . GLN A 1 80 ? 1.008 7.638 -3.933 1.00 98.00 80 GLN A O 1
ATOM 620 N N . ARG A 1 81 ? 1.146 7.356 -6.150 1.00 98.19 81 ARG A N 1
ATOM 621 C CA . ARG A 1 81 ? -0.304 7.354 -6.349 1.00 98.19 81 ARG A CA 1
ATOM 622 C C . ARG A 1 81 ? -1.000 6.192 -5.647 1.00 98.19 81 ARG A C 1
ATOM 624 O O . ARG A 1 81 ? -2.114 6.344 -5.167 1.00 98.19 81 ARG A O 1
ATOM 631 N N . ARG A 1 82 ? -0.334 5.042 -5.538 1.00 98.31 82 ARG A N 1
ATOM 632 C CA . ARG A 1 82 ? -0.785 3.948 -4.673 1.00 98.31 82 ARG A CA 1
ATOM 633 C C . ARG A 1 82 ? -0.912 4.399 -3.222 1.00 98.31 82 ARG A C 1
ATOM 635 O O . ARG A 1 82 ? -1.946 4.136 -2.622 1.00 98.31 82 ARG A O 1
ATOM 642 N N . ASN A 1 83 ? 0.103 5.069 -2.675 1.00 98.25 83 ASN A N 1
ATOM 643 C CA . ASN A 1 83 ? 0.045 5.591 -1.307 1.00 98.25 83 ASN A CA 1
ATOM 644 C C . ASN A 1 83 ? -1.094 6.611 -1.141 1.00 98.25 83 ASN A C 1
ATOM 646 O O . ASN A 1 83 ? -1.828 6.520 -0.167 1.00 98.25 83 ASN A O 1
ATOM 650 N N . GLU A 1 84 ? -1.276 7.519 -2.104 1.00 98.56 84 GLU A N 1
ATOM 651 C CA . GLU A 1 84 ? -2.384 8.489 -2.101 1.00 98.56 84 GLU A CA 1
ATOM 652 C C . GLU A 1 84 ? -3.742 7.786 -2.034 1.00 98.56 84 GLU A C 1
ATOM 654 O O . GLU A 1 84 ? -4.529 8.068 -1.143 1.00 98.56 84 GLU A O 1
ATOM 659 N N . VAL A 1 85 ? -3.978 6.783 -2.891 1.00 98.31 85 VAL A N 1
ATOM 660 C CA . VAL A 1 85 ? -5.233 6.012 -2.879 1.00 98.31 85 VAL A CA 1
ATOM 661 C C . VAL A 1 85 ? -5.466 5.324 -1.533 1.00 98.31 85 VAL A C 1
ATOM 663 O O . VAL A 1 85 ? -6.600 5.303 -1.069 1.00 98.31 85 VAL A O 1
ATOM 666 N N . MET A 1 86 ? -4.426 4.764 -0.905 1.00 98.44 86 MET A N 1
ATOM 667 C CA . MET A 1 86 ? -4.567 4.154 0.422 1.00 98.44 86 MET A CA 1
ATOM 668 C C . MET A 1 86 ? -4.965 5.188 1.479 1.00 98.44 86 MET A C 1
ATOM 670 O O . MET A 1 86 ? -5.873 4.926 2.260 1.00 98.44 86 MET A O 1
ATOM 674 N N . VAL A 1 87 ? -4.299 6.345 1.486 1.00 98.50 87 VAL A N 1
ATOM 675 C CA . VAL A 1 87 ? -4.546 7.430 2.444 1.00 98.50 87 VAL A CA 1
ATOM 676 C C . VAL A 1 87 ? -5.942 8.025 2.259 1.00 98.50 87 VAL A C 1
ATOM 678 O O . VAL A 1 87 ? -6.670 8.160 3.238 1.00 98.50 87 VAL A O 1
ATOM 681 N N . ASP A 1 88 ? -6.344 8.291 1.014 1.00 98.12 88 ASP A N 1
ATOM 682 C CA . ASP A 1 88 ? -7.648 8.868 0.657 1.00 98.12 88 ASP A CA 1
ATOM 683 C C . ASP A 1 88 ? -8.838 7.984 1.069 1.00 98.12 88 ASP A C 1
ATOM 685 O O . ASP A 1 88 ? -9.966 8.468 1.155 1.00 98.12 88 ASP A O 1
ATOM 689 N N . HIS A 1 89 ? -8.607 6.684 1.281 1.00 96.88 89 HIS A N 1
ATOM 690 C CA . HIS A 1 89 ? -9.647 5.696 1.590 1.00 96.88 89 HIS A CA 1
ATOM 691 C C . HIS A 1 89 ? -9.512 5.085 2.990 1.00 96.88 89 HIS A C 1
ATOM 693 O O . HIS A 1 89 ? -10.200 4.107 3.282 1.00 96.88 89 HIS A O 1
ATOM 699 N N . CYS A 1 90 ? -8.637 5.616 3.846 1.00 96.25 90 CYS A N 1
ATOM 700 C CA . CYS A 1 90 ? -8.505 5.155 5.226 1.00 96.25 90 CYS A CA 1
ATOM 701 C C . CYS A 1 90 ? -8.929 6.241 6.216 1.00 96.25 90 CYS A C 1
ATOM 703 O O . CYS A 1 90 ? -8.628 7.419 6.029 1.00 96.25 90 CYS A O 1
ATOM 705 N N . ASP A 1 91 ? -9.586 5.830 7.299 1.00 96.00 91 ASP A N 1
ATOM 706 C CA . ASP A 1 91 ? -9.884 6.720 8.425 1.00 96.00 91 ASP A CA 1
ATOM 707 C C . ASP A 1 91 ? -8.653 6.919 9.327 1.00 96.00 91 ASP A C 1
ATOM 709 O O . ASP A 1 91 ? -8.494 7.961 9.960 1.00 96.00 91 ASP A O 1
ATOM 713 N N . LEU A 1 92 ? -7.766 5.916 9.367 1.00 96.88 92 LEU A N 1
ATOM 714 C CA . LEU A 1 92 ? -6.558 5.886 10.186 1.00 9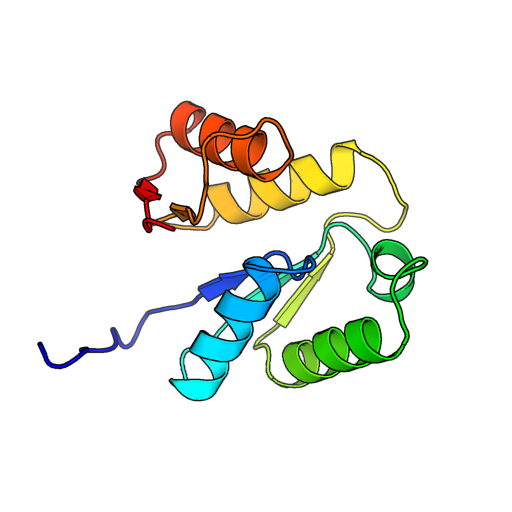6.88 92 LEU A CA 1
ATOM 715 C C . LEU A 1 92 ? -5.394 5.251 9.416 1.00 96.88 92 LEU A C 1
ATOM 717 O O . LEU A 1 92 ? -5.484 4.108 8.962 1.00 96.88 92 LEU A O 1
ATOM 721 N N . LEU A 1 93 ? -4.263 5.955 9.354 1.00 98.19 93 LEU A N 1
ATOM 722 C CA . LEU A 1 93 ? -3.000 5.428 8.844 1.00 98.19 93 LEU A CA 1
ATOM 723 C C . LEU A 1 93 ? -2.131 4.896 9.994 1.00 98.19 93 LEU A C 1
ATOM 725 O O . LEU A 1 93 ? -1.610 5.663 10.803 1.00 98.19 93 LEU A O 1
ATOM 729 N N . CYS A 1 94 ? -1.894 3.585 10.025 1.00 97.44 94 CYS A N 1
ATOM 730 C CA . CYS A 1 94 ? -0.924 2.969 10.934 1.00 97.44 94 CYS A CA 1
ATOM 731 C C . CYS A 1 94 ? 0.488 3.014 10.330 1.00 97.44 94 CYS A C 1
ATOM 733 O O . CYS A 1 94 ? 0.806 2.266 9.404 1.00 97.44 94 CYS A O 1
ATOM 735 N N . ALA A 1 95 ? 1.349 3.883 10.856 1.00 96.94 95 ALA A N 1
ATOM 736 C CA . ALA A 1 95 ? 2.695 4.110 10.343 1.00 96.94 95 ALA A CA 1
ATOM 737 C C . ALA A 1 95 ? 3.756 3.386 11.189 1.00 96.94 95 ALA A C 1
ATOM 739 O O . ALA A 1 95 ? 4.084 3.821 12.292 1.00 96.94 95 ALA A O 1
ATOM 740 N N . VAL A 1 96 ? 4.342 2.316 10.644 1.00 95.94 96 VAL A N 1
ATOM 741 C CA . VAL A 1 96 ? 5.572 1.699 11.172 1.00 95.94 96 VAL A CA 1
ATOM 742 C C . VAL A 1 96 ? 6.759 2.361 10.471 1.00 95.94 96 VAL A C 1
ATOM 744 O O . VAL A 1 96 ? 6.998 2.125 9.283 1.00 95.94 96 VAL A O 1
ATOM 747 N N . TYR A 1 97 ? 7.457 3.255 11.170 1.00 95.00 97 TYR A N 1
ATOM 748 C CA . TYR A 1 97 ? 8.401 4.175 10.537 1.00 95.00 97 TYR A CA 1
ATOM 749 C C . TYR A 1 97 ? 9.526 4.608 11.479 1.00 95.00 97 TYR A C 1
ATOM 751 O O . TYR A 1 97 ? 9.275 5.027 12.604 1.00 95.00 97 TYR A O 1
ATOM 759 N N . ASP A 1 98 ? 10.765 4.553 10.990 1.00 93.38 98 ASP A N 1
ATOM 760 C CA . ASP A 1 98 ? 11.991 4.873 11.737 1.00 93.38 98 ASP A CA 1
ATOM 761 C C . ASP A 1 98 ? 12.481 6.320 11.551 1.00 93.38 98 ASP A C 1
ATOM 763 O O . ASP A 1 98 ? 13.496 6.709 12.125 1.00 93.38 98 ASP A O 1
ATOM 767 N N . GLY A 1 99 ? 11.797 7.129 10.735 1.00 93.56 99 GLY A N 1
ATOM 768 C CA . GLY A 1 99 ? 12.245 8.483 10.397 1.00 93.56 99 GLY A CA 1
ATOM 769 C C . GLY A 1 99 ? 13.089 8.584 9.120 1.00 93.56 99 GLY A C 1
ATOM 770 O O . GLY A 1 99 ? 13.427 9.701 8.719 1.00 93.56 99 GLY A O 1
ATOM 771 N N . SER A 1 100 ? 13.420 7.467 8.463 1.00 94.50 100 SER A N 1
ATOM 772 C CA . SER A 1 100 ? 14.270 7.460 7.267 1.00 94.50 100 SER A CA 1
ATOM 773 C C . SER A 1 100 ? 13.565 7.999 6.007 1.00 94.50 100 SER A C 1
ATOM 775 O O . SER A 1 100 ? 12.383 7.760 5.775 1.00 94.50 100 SER A O 1
ATOM 777 N N . PRO A 1 101 ? 14.260 8.726 5.115 1.00 94.94 101 PRO A N 1
ATOM 778 C CA . PRO A 1 101 ? 13.641 9.205 3.882 1.00 94.94 101 PRO A CA 1
ATOM 779 C C . PRO A 1 101 ? 13.230 8.035 2.973 1.00 94.94 101 PRO A C 1
ATOM 781 O O . PRO A 1 101 ? 13.972 7.070 2.809 1.00 94.94 101 PRO A O 1
ATOM 784 N N . GLY A 1 102 ? 12.076 8.142 2.310 1.00 93.94 102 GLY A N 1
ATOM 785 C CA . GLY A 1 102 ? 11.627 7.116 1.369 1.00 93.94 102 GLY A CA 1
ATOM 786 C C . GLY A 1 102 ? 10.128 7.132 1.088 1.00 93.94 102 GLY A C 1
ATOM 787 O O . GLY A 1 102 ? 9.430 8.107 1.369 1.00 93.94 102 GLY A O 1
ATOM 788 N N . GLY A 1 103 ? 9.629 6.026 0.529 1.00 93.88 103 GLY A N 1
ATOM 789 C CA . GLY A 1 103 ? 8.214 5.861 0.181 1.00 93.88 103 GLY A CA 1
ATOM 790 C C . GLY A 1 103 ? 7.278 5.997 1.385 1.00 93.88 103 GLY A C 1
ATOM 791 O O . GLY A 1 103 ? 6.252 6.664 1.273 1.00 93.88 103 GLY A O 1
ATOM 792 N N . THR A 1 104 ? 7.660 5.448 2.542 1.00 95.06 104 THR A N 1
ATOM 793 C CA . THR A 1 104 ? 6.901 5.583 3.798 1.00 95.06 104 THR A CA 1
ATOM 794 C C . THR A 1 104 ? 6.845 7.036 4.265 1.00 95.06 104 THR A C 1
ATOM 796 O O . THR A 1 104 ? 5.765 7.539 4.554 1.00 95.06 104 THR A O 1
ATOM 799 N N . ALA A 1 105 ? 7.976 7.752 4.238 1.00 96.81 105 ALA A N 1
ATOM 800 C CA . ALA A 1 105 ? 8.027 9.176 4.571 1.00 96.81 105 ALA A CA 1
ATOM 801 C C . ALA A 1 105 ? 7.114 10.019 3.662 1.00 96.81 105 ALA A C 1
ATOM 803 O O . ALA A 1 105 ? 6.458 10.948 4.126 1.00 96.81 105 ALA A O 1
ATOM 804 N N . ASN A 1 106 ? 7.050 9.689 2.366 1.00 97.38 106 ASN A N 1
ATOM 805 C CA . ASN A 1 106 ? 6.157 10.363 1.422 1.00 97.38 106 ASN A CA 1
ATOM 806 C C . ASN A 1 106 ? 4.677 10.039 1.675 1.00 97.38 106 ASN A C 1
ATOM 808 O O . ASN A 1 106 ? 3.846 10.932 1.544 1.00 97.38 106 ASN A O 1
ATOM 812 N N . CYS A 1 107 ? 4.352 8.795 2.047 1.00 97.88 107 CYS A N 1
ATOM 813 C CA . CYS A 1 107 ? 2.997 8.392 2.434 1.00 97.88 107 CYS A CA 1
ATOM 814 C C . CYS A 1 107 ? 2.523 9.166 3.674 1.00 97.88 107 CYS A C 1
ATOM 816 O O . CYS A 1 107 ? 1.463 9.783 3.650 1.00 97.88 107 CYS A O 1
ATOM 818 N N . ILE A 1 108 ? 3.360 9.212 4.717 1.00 98.25 108 ILE A N 1
ATOM 819 C CA . ILE A 1 108 ? 3.080 9.945 5.961 1.00 98.25 108 ILE A CA 1
ATOM 820 C C . ILE A 1 108 ? 2.903 11.438 5.685 1.00 98.25 108 ILE A C 1
ATOM 822 O O . ILE A 1 108 ? 1.952 12.032 6.178 1.00 98.25 108 ILE A O 1
ATOM 826 N N . ARG A 1 109 ? 3.786 12.042 4.878 1.00 98.50 109 ARG A N 1
ATOM 827 C CA . ARG A 1 109 ? 3.665 13.460 4.511 1.00 98.50 109 ARG A CA 1
ATOM 828 C C . ARG A 1 109 ? 2.339 13.740 3.810 1.00 98.50 109 ARG A C 1
ATOM 830 O O . ARG A 1 109 ? 1.654 14.678 4.180 1.00 98.50 109 ARG A O 1
ATOM 837 N N . TYR A 1 110 ? 1.960 12.897 2.852 1.00 98.62 110 TYR A N 1
ATOM 838 C CA . TYR A 1 110 ? 0.687 13.057 2.157 1.00 98.62 110 TYR A CA 1
ATOM 839 C C . TYR A 1 110 ? -0.510 12.943 3.111 1.00 98.62 110 TYR A C 1
ATOM 841 O O . TYR A 1 110 ? -1.393 13.791 3.072 1.00 98.62 110 TYR A O 1
ATOM 849 N N . ALA A 1 111 ? -0.504 11.963 4.021 1.00 98.62 111 ALA A N 1
ATOM 850 C CA . ALA A 1 111 ? -1.534 11.826 5.053 1.00 98.62 111 ALA A CA 1
ATOM 851 C C . ALA A 1 111 ? -1.640 13.065 5.956 1.00 98.62 111 ALA A C 1
ATOM 853 O O . ALA A 1 111 ? -2.744 13.500 6.271 1.00 98.62 111 ALA A O 1
ATOM 854 N N . GLN A 1 112 ? -0.508 13.679 6.314 1.00 98.38 112 GLN A N 1
ATOM 855 C CA . GLN A 1 112 ? -0.492 14.952 7.042 1.00 98.38 112 GLN A CA 1
ATOM 856 C C . GLN A 1 112 ? -1.094 16.092 6.211 1.00 98.38 112 GLN A C 1
ATOM 858 O O . GLN A 1 112 ? -1.867 16.883 6.745 1.00 98.38 112 GLN A O 1
ATOM 863 N N . ASP A 1 113 ? -0.768 16.158 4.918 1.00 98.50 113 ASP A N 1
ATOM 864 C CA . ASP A 1 113 ? -1.243 17.209 4.011 1.00 98.50 113 ASP A CA 1
ATOM 865 C C . ASP A 1 113 ? -2.769 17.163 3.813 1.00 98.50 113 ASP A C 1
ATOM 867 O O . ASP A 1 113 ? -3.406 18.215 3.722 1.00 98.50 113 ASP A O 1
ATOM 871 N N . VAL A 1 114 ? -3.368 15.966 3.772 1.00 98.06 114 VAL A N 1
ATOM 872 C CA . VAL A 1 114 ? -4.828 15.787 3.625 1.00 98.06 114 VAL A CA 1
ATOM 873 C C . VAL A 1 114 ? -5.576 15.665 4.959 1.00 98.06 114 VAL A C 1
ATOM 875 O O . VAL A 1 114 ? -6.804 15.624 4.970 1.00 98.06 114 VAL A O 1
ATOM 878 N N . GLY A 1 115 ? -4.858 15.658 6.085 1.00 98.12 115 GLY A N 1
ATOM 879 C CA . GLY A 1 115 ? -5.443 15.635 7.427 1.00 98.12 115 GLY A CA 1
ATOM 880 C C . GLY A 1 115 ? -5.962 14.270 7.889 1.00 98.12 115 GLY A C 1
ATOM 881 O O . GLY A 1 115 ? -6.807 14.225 8.782 1.00 98.12 115 GLY A O 1
ATOM 882 N N . THR A 1 116 ? -5.473 13.170 7.312 1.00 98.00 116 THR A N 1
ATOM 883 C CA . THR A 1 116 ? -5.778 11.806 7.772 1.00 98.00 116 THR A CA 1
ATOM 884 C C . THR A 1 116 ? -5.158 11.564 9.149 1.00 98.00 116 THR A C 1
ATOM 886 O O . THR A 1 116 ? -4.016 11.958 9.401 1.00 98.00 116 THR A O 1
ATOM 889 N N . GLU A 1 117 ? -5.884 10.896 10.051 1.00 98.19 117 GLU A N 1
ATOM 890 C CA . GLU A 1 117 ? -5.344 10.520 11.360 1.00 98.19 117 GLU A CA 1
ATOM 891 C C . GLU A 1 117 ? -4.186 9.526 11.192 1.00 98.19 117 GLU A C 1
ATOM 893 O O . GLU A 1 117 ? -4.257 8.597 10.386 1.00 98.19 117 GLU A O 1
ATOM 898 N N . ILE A 1 118 ? -3.100 9.708 11.950 1.00 98.31 118 ILE A N 1
ATOM 899 C CA . ILE A 1 118 ? -1.914 8.847 11.870 1.00 98.31 118 ILE A CA 1
ATOM 900 C C . ILE A 1 118 ? -1.596 8.285 13.249 1.00 98.31 118 ILE A C 1
ATOM 902 O O . ILE A 1 118 ? -1.304 9.031 14.186 1.00 98.31 118 ILE A O 1
ATOM 906 N N . HIS A 1 119 ? -1.568 6.959 13.348 1.00 97.50 119 HIS A N 1
ATOM 907 C CA . HIS A 1 119 ? -1.060 6.252 14.513 1.00 97.50 119 HIS A CA 1
ATOM 908 C C . HIS A 1 119 ? 0.338 5.703 14.227 1.00 97.50 119 HIS A C 1
ATOM 910 O O . HIS A 1 119 ? 0.515 4.814 13.394 1.00 97.50 119 HIS A O 1
ATOM 916 N N . PHE A 1 120 ? 1.344 6.224 14.926 1.00 96.94 120 PHE A N 1
ATOM 917 C CA . PHE A 1 120 ? 2.715 5.735 14.808 1.00 96.94 120 PHE A CA 1
ATOM 918 C C . PHE A 1 120 ? 2.927 4.501 15.682 1.00 96.94 120 PHE A C 1
ATOM 920 O O . PHE A 1 120 ? 2.703 4.542 16.892 1.00 96.94 120 PHE A O 1
ATOM 927 N N . ILE A 1 121 ? 3.414 3.426 15.066 1.00 94.88 121 ILE A N 1
ATOM 928 C CA . ILE A 1 121 ? 3.798 2.194 15.750 1.00 94.88 121 ILE A CA 1
ATOM 929 C C . ILE A 1 121 ? 5.325 2.217 15.922 1.00 94.88 121 ILE A C 1
ATOM 931 O O . ILE A 1 121 ? 6.039 2.282 14.916 1.00 94.88 121 ILE A O 1
ATOM 935 N N . PRO A 1 122 ? 5.840 2.196 17.166 1.00 89.19 122 PRO A N 1
ATOM 936 C CA . PRO A 1 122 ? 7.276 2.219 17.423 1.00 89.19 122 PRO A CA 1
ATOM 937 C C . PRO A 1 122 ? 7.970 0.942 16.923 1.00 89.19 122 PRO A C 1
ATOM 939 O O . PRO A 1 122 ? 7.385 -0.142 16.954 1.00 89.19 122 PRO A O 1
ATOM 942 N N . LEU A 1 123 ? 9.221 1.106 16.481 1.00 81.31 123 LEU A N 1
ATOM 943 C CA . LEU A 1 123 ? 10.138 0.045 16.047 1.00 81.31 123 LEU A CA 1
ATOM 944 C C . LEU A 1 123 ? 11.082 -0.396 17.169 1.00 81.31 123 LEU A C 1
ATOM 946 O O . LEU A 1 123 ? 11.458 0.468 17.994 1.00 81.31 123 LEU A O 1
#

Foldseek 3Di:
DDDDDDPPDEAEAALDPDPSLVSLVVCVVVVNAYEHEYLEPLCQRCVPPDPVSSVSSVVSCVRHPYYHYPDHHDDPVSLLVSLVVNLVPDQEAEQADDPDDDSSVSSVVNNVVVVRHYDYDYD

Organism: NCBI:txid412755

InterPro domains:
  IPR057666 Smf/DprA, SLOG domain [PF02481] (8-122)

Radius of gyration: 14.21 Å; chains: 1; bounding box: 31×34×44 Å

Secondary structure (DSSP, 8-state):
------TT--EEE---TTHHHHHHHHHHHHT--EEEEESS-HHHHTTTS-HHHHHHHHHHHTTSSEEEES-SS--HHHHHHHHHHHHHT-SEEEEE--S-SSHHHHHHHHHHHHT-EEEEEP-

pLDDT: mean 94.5, std 10.79, range [36.56, 98.75]